Protein AF-A0A8T0AV88-F1 (afdb_monomer_lite)

Foldseek 3Di:
DPVVVVVVVVVVVVVVVVVVVVVVPPPPPPPPDDDPLEEDEDDLPDDAPVSSVVVQVVVVVVCVVSVHHYDRFFGWDQQCPDPVRDIDGHHPVVPDDDDD

pLDDT: mean 83.64, std 15.56, range [45.41, 97.88]

InterPro domains:
  IPR019378 GDP-fucose protein O-fucosyltransferase [PF10250] (39-85)
  IPR039922 GDP-fucose protein O-fucosyltransferase 1 [PTHR21420] (8-93)

Sequence (100 aa):
MAAKRNQLKLFCLSLILVTILPLKTFTDETDLSWDENGYIIYCPCMGRFGNQADHLLGSLAFAKMLNRTLVVPPWIIYRHHAPPTRTCMFPTVNIFSWSH

Radius of gyration: 27.52 Å; chains: 1; bounding box: 34×22×92 Å

Organism: Silurus meridionalis (NCBI:txid175797)

Structure (mmCIF, N/CA/C/O backbone):
data_AF-A0A8T0AV88-F1
#
_entry.id   AF-A0A8T0AV88-F1
#
loop_
_atom_site.group_PDB
_atom_site.id
_atom_site.type_symbol
_atom_site.label_atom_id
_atom_site.label_alt_id
_atom_site.label_comp_id
_atom_site.label_asym_id
_atom_site.label_entity_id
_atom_site.label_seq_id
_atom_site.pdbx_PDB_ins_code
_atom_site.Cartn_x
_atom_site.Cartn_y
_atom_site.Cartn_z
_atom_site.occupancy
_atom_site.B_iso_or_equiv
_atom_site.auth_seq_id
_atom_site.auth_comp_id
_atom_site.auth_asym_id
_atom_site.auth_atom_id
_atom_site.pdbx_PDB_model_num
ATOM 1 N N . MET A 1 1 ? -5.381 -6.891 75.459 1.00 45.41 1 MET A N 1
ATOM 2 C CA . MET A 1 1 ? -4.275 -6.813 74.470 1.00 45.41 1 MET A CA 1
ATOM 3 C C . MET A 1 1 ? -4.552 -7.680 73.225 1.00 45.41 1 MET A C 1
ATOM 5 O O . MET A 1 1 ? -3.758 -8.547 72.896 1.00 45.41 1 MET A O 1
ATOM 9 N N . ALA A 1 2 ? -5.672 -7.472 72.514 1.00 53.34 2 ALA A N 1
ATOM 10 C CA . ALA A 1 2 ? -6.055 -8.288 71.340 1.00 53.34 2 ALA A CA 1
ATOM 11 C C . ALA A 1 2 ? -6.346 -7.459 70.068 1.00 53.34 2 ALA A C 1
ATOM 13 O O . ALA A 1 2 ? -6.240 -7.974 68.958 1.00 53.34 2 ALA A O 1
ATOM 14 N N . ALA A 1 3 ? -6.622 -6.156 70.216 1.00 51.25 3 ALA A N 1
ATOM 15 C CA . ALA A 1 3 ? -6.934 -5.250 69.107 1.00 51.25 3 ALA A CA 1
ATOM 16 C C . ALA A 1 3 ? -5.751 -5.032 68.141 1.00 51.25 3 ALA A C 1
ATOM 18 O O . ALA A 1 3 ? -5.951 -4.899 66.938 1.00 51.25 3 ALA A O 1
ATOM 19 N N . LYS A 1 4 ? -4.504 -5.082 68.637 1.00 56.50 4 LYS A N 1
ATOM 20 C CA . LYS A 1 4 ? -3.289 -4.837 67.834 1.00 56.50 4 LYS A CA 1
ATOM 21 C C . LYS A 1 4 ? -2.993 -5.959 66.820 1.00 56.50 4 LYS A C 1
ATOM 23 O O . LYS A 1 4 ? -2.390 -5.703 65.785 1.00 56.50 4 LYS A O 1
ATOM 28 N N . ARG A 1 5 ? -3.469 -7.189 67.082 1.00 55.59 5 ARG A N 1
ATOM 29 C CA . ARG A 1 5 ? -3.263 -8.372 66.220 1.00 55.59 5 ARG A CA 1
ATOM 30 C C . ARG A 1 5 ? -4.131 -8.341 64.961 1.00 55.59 5 ARG A C 1
ATOM 32 O O . ARG A 1 5 ? -3.658 -8.723 63.897 1.00 55.59 5 ARG A O 1
ATOM 39 N N . ASN A 1 6 ? -5.372 -7.865 65.067 1.00 59.25 6 ASN A N 1
ATOM 40 C CA . ASN A 1 6 ? -6.250 -7.717 63.903 1.00 59.25 6 ASN A CA 1
ATOM 41 C C . ASN A 1 6 ? -5.847 -6.517 63.041 1.00 59.25 6 ASN A C 1
ATOM 43 O O . ASN A 1 6 ? -5.856 -6.636 61.823 1.00 59.25 6 ASN A O 1
ATOM 47 N N . GLN A 1 7 ? -5.405 -5.418 63.659 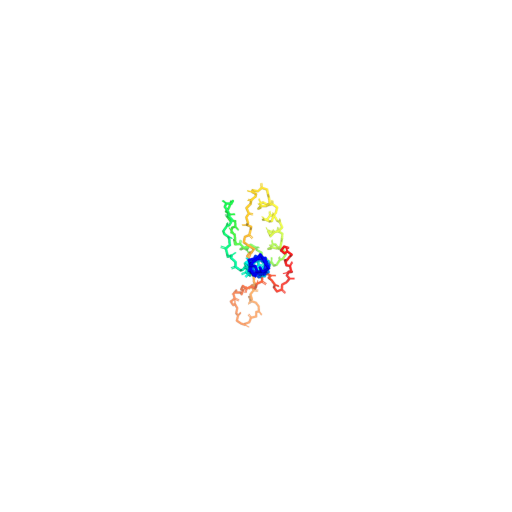1.00 67.81 7 GLN A N 1
ATOM 48 C CA . GLN A 1 7 ? -4.892 -4.248 62.938 1.00 67.81 7 GLN A CA 1
ATOM 49 C C . GLN A 1 7 ? -3.653 -4.589 62.093 1.00 67.81 7 GLN A C 1
ATOM 51 O O . GLN A 1 7 ? -3.559 -4.175 60.943 1.00 67.81 7 GLN A O 1
ATOM 56 N N . LEU A 1 8 ? -2.751 -5.431 62.614 1.00 70.06 8 LEU A N 1
ATOM 57 C CA . LEU A 1 8 ? -1.589 -5.908 61.857 1.00 70.06 8 LEU A CA 1
ATOM 58 C C . LEU A 1 8 ? -1.988 -6.812 60.678 1.00 70.06 8 LEU A C 1
ATOM 60 O O . LEU A 1 8 ? -1.440 -6.675 59.591 1.00 70.06 8 LEU A O 1
ATOM 64 N N . LYS A 1 9 ? -2.983 -7.693 60.859 1.00 73.69 9 LYS A N 1
ATOM 65 C CA . LYS A 1 9 ? -3.513 -8.542 59.775 1.00 73.69 9 LYS A CA 1
ATOM 66 C C . LYS A 1 9 ? -4.174 -7.728 58.664 1.00 73.69 9 LYS A C 1
ATOM 68 O O . LYS A 1 9 ? -3.960 -8.033 57.497 1.00 73.69 9 LYS A O 1
ATOM 73 N N . LEU A 1 10 ? -4.947 -6.703 59.027 1.00 72.50 10 LEU A N 1
ATOM 74 C CA . LEU A 1 10 ? -5.572 -5.767 58.087 1.00 72.50 10 LEU A CA 1
ATOM 75 C C . LEU A 1 10 ? -4.519 -4.996 57.285 1.00 72.50 10 LEU A C 1
ATOM 77 O O . LEU A 1 10 ? -4.656 -4.888 56.071 1.00 72.50 10 LEU A O 1
ATOM 81 N N . PHE A 1 11 ? -3.441 -4.551 57.937 1.00 77.88 11 PHE A N 1
ATOM 82 C CA . PHE A 1 11 ? -2.340 -3.856 57.270 1.00 77.88 11 PHE A CA 1
ATOM 83 C C . PHE A 1 11 ? -1.543 -4.776 56.332 1.00 77.88 11 PHE A C 1
ATOM 85 O O . PHE A 1 11 ? -1.188 -4.387 55.223 1.00 77.88 11 PHE A O 1
ATOM 92 N N . CYS A 1 12 ? -1.301 -6.030 56.731 1.00 76.12 12 CYS A N 1
ATOM 93 C CA . CYS A 1 12 ? -0.677 -7.025 55.856 1.00 76.12 12 CYS A CA 1
ATOM 94 C C . CYS A 1 12 ? -1.570 -7.368 54.654 1.00 76.12 12 CYS A C 1
ATOM 96 O O . CYS A 1 12 ? -1.069 -7.445 53.538 1.00 76.12 12 CYS A O 1
ATOM 98 N N . LEU A 1 13 ? -2.883 -7.525 54.857 1.00 78.06 13 LEU A N 1
ATOM 99 C CA . LEU A 1 13 ? -3.842 -7.761 53.774 1.00 78.06 13 LEU A CA 1
ATOM 100 C C . LEU A 1 13 ? -3.910 -6.576 52.805 1.00 78.06 13 LEU A C 1
ATOM 102 O O . LEU A 1 13 ? -3.926 -6.796 51.597 1.00 78.06 13 LEU A O 1
ATOM 106 N N . SER A 1 14 ? -3.891 -5.335 53.304 1.00 76.88 14 SER A N 1
ATOM 107 C CA . SER A 1 14 ? -3.855 -4.152 52.438 1.00 76.88 14 SER A CA 1
ATOM 108 C C . SER A 1 14 ? -2.540 -4.042 51.671 1.00 76.88 14 SER A C 1
ATOM 110 O O . SER A 1 14 ? -2.560 -3.691 50.498 1.00 76.88 14 SER A O 1
ATOM 112 N N . LEU A 1 15 ? -1.405 -4.385 52.293 1.00 72.94 15 LEU A N 1
ATOM 113 C CA . LEU A 1 15 ? -0.101 -4.366 51.627 1.00 72.94 15 LEU A CA 1
ATOM 114 C C . LEU A 1 15 ? -0.030 -5.410 50.503 1.00 72.94 15 LEU A C 1
ATOM 116 O O . LEU A 1 15 ? 0.442 -5.103 49.416 1.00 72.94 15 LEU A O 1
ATOM 120 N N . ILE A 1 16 ? -0.552 -6.616 50.750 1.00 73.06 16 ILE A N 1
ATOM 121 C CA . ILE A 1 16 ? -0.643 -7.695 49.755 1.00 73.06 16 ILE A CA 1
ATOM 122 C C . ILE A 1 16 ? -1.588 -7.298 48.610 1.00 73.06 16 ILE A C 1
ATOM 124 O O . ILE A 1 16 ? -1.290 -7.543 47.447 1.00 73.06 16 ILE A O 1
ATOM 128 N N . LEU A 1 17 ? -2.714 -6.646 48.910 1.00 68.00 17 LEU A N 1
ATOM 129 C CA . LEU A 1 17 ? -3.650 -6.187 47.884 1.00 68.00 17 LEU A CA 1
ATOM 130 C C . LEU A 1 17 ? -3.010 -5.108 46.989 1.00 68.00 17 LEU A C 1
ATOM 132 O O . LEU A 1 17 ? -3.086 -5.200 45.767 1.00 68.00 17 LEU A O 1
ATOM 136 N N . VAL A 1 18 ? -2.305 -4.141 47.586 1.00 72.00 18 VAL A N 1
ATOM 137 C CA . VAL A 1 18 ? -1.616 -3.052 46.869 1.00 72.00 18 VAL A CA 1
ATOM 138 C C . VAL A 1 18 ? -0.450 -3.556 46.011 1.00 72.00 18 VAL A C 1
ATOM 140 O O . VAL A 1 18 ? -0.191 -2.966 44.967 1.00 72.00 18 VAL A O 1
ATOM 143 N N . THR A 1 19 ? 0.229 -4.648 46.383 1.00 65.50 19 THR A N 1
ATOM 144 C CA . THR A 1 19 ? 1.312 -5.230 45.566 1.00 65.50 19 THR A CA 1
ATOM 145 C C . THR A 1 19 ? 0.820 -6.156 44.451 1.00 65.50 19 THR A C 1
ATOM 147 O O . THR A 1 19 ? 1.486 -6.256 43.424 1.00 65.50 19 THR A O 1
ATOM 150 N N . ILE A 1 20 ? -0.343 -6.804 44.600 1.00 61.75 20 ILE A N 1
ATOM 151 C CA . ILE A 1 20 ? -0.920 -7.673 43.555 1.00 61.75 20 ILE A CA 1
ATOM 152 C C . ILE A 1 20 ? -1.656 -6.857 42.475 1.00 61.75 20 ILE A C 1
ATOM 154 O O . ILE A 1 20 ? -1.667 -7.253 41.310 1.00 61.75 20 ILE A O 1
ATOM 158 N N . LEU A 1 21 ? -2.247 -5.708 42.826 1.00 59.97 21 LEU A N 1
ATOM 159 C CA . LEU A 1 21 ? -2.992 -4.851 41.890 1.00 59.97 21 LEU A CA 1
ATOM 160 C C . LEU A 1 21 ? -2.187 -4.335 40.674 1.00 59.97 21 LEU A C 1
ATOM 162 O O . LEU A 1 21 ? -2.737 -4.388 39.574 1.00 59.97 21 LEU A O 1
ATOM 166 N N . PRO A 1 22 ? -0.918 -3.895 40.790 1.00 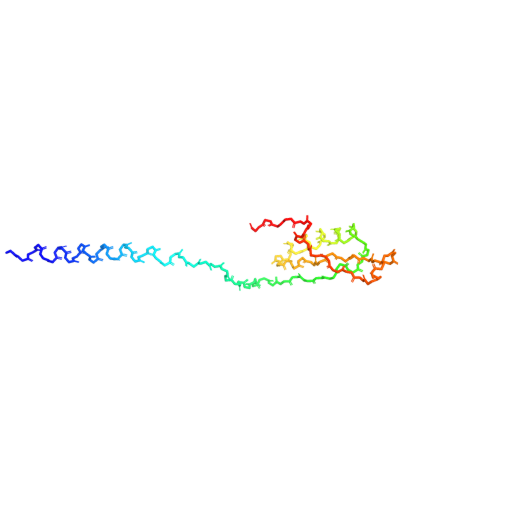58.22 22 PRO A N 1
ATOM 167 C CA . PRO A 1 22 ? -0.138 -3.473 39.626 1.00 58.22 22 PRO A CA 1
ATOM 168 C C . PRO A 1 22 ? 0.431 -4.645 38.807 1.00 58.22 22 PRO A C 1
ATOM 170 O O . PRO A 1 22 ? 0.977 -4.415 37.735 1.00 58.22 22 PRO A O 1
ATOM 173 N N . LEU A 1 23 ? 0.309 -5.905 39.252 1.00 55.75 23 LEU A N 1
ATOM 174 C CA . LEU A 1 23 ? 0.859 -7.048 38.504 1.00 55.75 23 LEU A CA 1
ATOM 175 C C . LEU A 1 23 ? -0.009 -7.447 37.296 1.00 55.75 23 LEU A C 1
ATOM 177 O O . LEU A 1 23 ? 0.443 -8.184 36.425 1.00 55.75 23 LEU A O 1
ATOM 181 N N . LYS A 1 24 ? -1.252 -6.957 37.216 1.00 55.47 24 LYS A N 1
ATOM 182 C CA . LYS A 1 24 ? -2.157 -7.251 36.094 1.00 55.47 24 LYS A CA 1
ATOM 183 C C . LYS A 1 24 ? -1.978 -6.345 34.871 1.00 55.47 24 LYS A C 1
ATOM 185 O O . LYS A 1 24 ? -2.677 -6.561 33.891 1.00 55.47 24 LYS A O 1
ATOM 190 N N . THR A 1 25 ? -1.072 -5.366 34.897 1.00 55.25 25 THR A N 1
ATOM 191 C CA . THR A 1 25 ? -0.879 -4.411 33.786 1.00 55.25 25 THR A CA 1
ATOM 192 C C . THR A 1 25 ? 0.314 -4.740 32.889 1.00 55.25 25 THR A C 1
ATOM 194 O O . THR A 1 25 ? 0.833 -3.853 32.224 1.00 55.25 25 THR A O 1
ATOM 197 N N . PHE A 1 26 ? 0.784 -5.988 32.887 1.00 57.03 26 PHE A N 1
ATOM 198 C CA . PHE A 1 26 ? 1.822 -6.445 31.960 1.00 57.03 26 PHE A CA 1
ATOM 199 C C . PHE A 1 26 ? 1.237 -7.487 31.002 1.00 57.03 26 PHE A C 1
ATOM 201 O O . PHE A 1 26 ? 1.655 -8.642 30.970 1.00 57.03 26 PHE A O 1
ATOM 208 N N . THR A 1 27 ? 0.204 -7.094 30.259 1.00 57.94 27 THR A N 1
ATOM 209 C CA . THR A 1 27 ? -0.088 -7.737 28.981 1.00 57.94 27 THR A CA 1
ATOM 210 C C . THR A 1 27 ? 0.783 -7.036 27.950 1.00 57.94 27 THR A C 1
ATOM 212 O O . THR A 1 27 ? 0.551 -5.893 27.582 1.00 57.94 27 THR A O 1
ATOM 215 N N . ASP A 1 28 ? 1.866 -7.699 27.552 1.00 59.00 28 ASP A N 1
ATOM 216 C CA . ASP A 1 28 ? 2.543 -7.384 26.298 1.00 59.00 28 ASP A CA 1
ATOM 217 C C . ASP A 1 28 ? 1.570 -7.792 25.189 1.00 59.00 28 ASP A C 1
ATOM 219 O O . ASP A 1 28 ? 1.550 -8.942 24.745 1.00 59.00 28 ASP A O 1
ATOM 223 N N . GLU A 1 29 ? 0.646 -6.890 24.852 1.00 58.81 29 GLU A N 1
ATOM 224 C CA . GLU A 1 29 ? -0.282 -7.066 23.743 1.00 58.81 29 GLU A CA 1
ATOM 225 C C . GLU A 1 29 ? 0.484 -7.016 22.417 1.00 58.81 29 GLU A C 1
ATOM 227 O O . GLU A 1 29 ? 0.441 -6.063 21.647 1.00 58.81 29 GLU A O 1
ATOM 232 N N . THR A 1 30 ? 1.115 -8.143 22.104 1.00 59.88 30 THR A N 1
ATOM 233 C CA . THR A 1 30 ? 1.186 -8.658 20.735 1.00 59.88 30 THR A CA 1
ATOM 234 C C . THR A 1 30 ? -0.131 -9.359 20.374 1.00 59.88 30 THR A C 1
ATOM 236 O O . THR A 1 30 ? -0.142 -10.371 19.674 1.00 59.88 30 THR A O 1
ATOM 239 N N . ASP A 1 31 ? -1.262 -8.853 20.879 1.00 60.75 31 ASP A N 1
ATOM 240 C CA . ASP A 1 31 ? -2.573 -9.388 20.542 1.00 60.75 31 ASP A CA 1
ATOM 241 C C . ASP A 1 31 ? -2.903 -8.938 19.120 1.00 60.75 31 ASP A C 1
ATOM 243 O O . ASP A 1 31 ? -3.055 -7.747 18.831 1.00 60.75 31 ASP A O 1
ATOM 247 N N . LEU A 1 32 ? -2.929 -9.902 18.200 1.00 71.94 32 LEU A N 1
ATOM 248 C CA . LEU A 1 32 ? -3.323 -9.684 16.815 1.00 71.94 32 LEU A CA 1
ATOM 249 C C . LEU A 1 32 ? -4.823 -9.371 16.790 1.00 71.94 32 LEU A C 1
ATOM 251 O O . LEU A 1 32 ? -5.654 -10.244 16.540 1.00 71.94 32 LEU A O 1
ATOM 255 N N . SER A 1 33 ? -5.160 -8.114 17.074 1.00 84.69 33 SER A N 1
ATOM 256 C CA . SER A 1 33 ? -6.524 -7.612 16.981 1.00 84.69 33 SER A CA 1
ATOM 257 C C . SER A 1 33 ? -6.913 -7.439 15.514 1.00 84.69 33 SER A C 1
ATOM 259 O O . SER A 1 33 ? -6.213 -6.814 14.713 1.00 84.69 33 SER A O 1
ATOM 261 N N . TRP A 1 34 ? -8.033 -8.053 15.145 1.00 91.50 34 TRP A N 1
ATOM 262 C CA . TRP A 1 34 ? -8.619 -7.892 13.821 1.00 91.50 34 TRP A CA 1
ATOM 263 C C . TRP A 1 34 ? -9.342 -6.546 13.736 1.00 91.50 34 TRP A C 1
ATOM 265 O O . TRP A 1 34 ? -10.081 -6.179 14.646 1.00 91.50 34 TRP A O 1
ATOM 275 N N . ASP A 1 35 ? -9.168 -5.830 12.626 1.00 93.50 35 ASP A N 1
ATOM 276 C CA . ASP A 1 35 ? -9.914 -4.604 12.344 1.00 93.50 35 ASP A CA 1
ATOM 277 C C . ASP A 1 35 ? -11.333 -4.959 11.879 1.00 93.50 35 ASP A C 1
ATOM 279 O O . ASP A 1 35 ? -11.527 -5.529 10.799 1.00 93.50 35 ASP A O 1
ATOM 283 N N . GLU A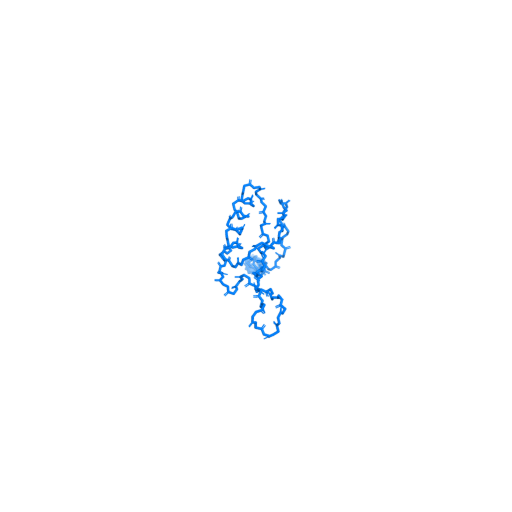 1 36 ? -12.334 -4.603 12.686 1.00 95.75 36 GLU A N 1
ATOM 284 C CA . GLU A 1 36 ? -13.754 -4.826 12.388 1.00 95.75 36 GLU A CA 1
ATOM 285 C C . GLU A 1 36 ? -14.229 -4.060 11.144 1.00 95.75 36 GLU A C 1
ATOM 287 O O . GLU A 1 36 ? -15.158 -4.499 10.461 1.00 95.75 36 GLU A O 1
ATOM 292 N N . ASN A 1 37 ? -13.572 -2.947 10.789 1.00 95.81 37 ASN A N 1
ATOM 293 C CA . ASN A 1 37 ? -13.894 -2.211 9.565 1.00 95.81 37 ASN A CA 1
ATOM 294 C C . ASN A 1 37 ? -13.413 -2.949 8.303 1.00 95.81 37 ASN A C 1
ATOM 296 O O . ASN A 1 37 ? -13.845 -2.644 7.187 1.00 95.81 37 ASN A O 1
ATOM 300 N N . GLY A 1 38 ? -12.563 -3.965 8.465 1.00 95.81 38 GLY A N 1
ATOM 301 C CA . GLY A 1 38 ? -12.052 -4.822 7.407 1.00 95.81 38 GLY A CA 1
ATOM 302 C C . GLY A 1 38 ? -10.865 -4.238 6.643 1.00 95.81 38 GLY A C 1
ATOM 303 O O . GLY A 1 38 ? -10.378 -3.142 6.908 1.00 95.81 38 GLY A O 1
ATOM 304 N N . TYR A 1 39 ? -10.408 -4.999 5.648 1.00 97.06 39 TYR A N 1
ATOM 305 C CA . TYR A 1 39 ? -9.117 -4.782 4.999 1.00 97.06 39 TYR A CA 1
ATOM 306 C C . TYR A 1 39 ? -9.254 -4.512 3.504 1.00 97.06 39 TYR A C 1
ATOM 308 O O . TYR A 1 39 ? -10.149 -5.035 2.837 1.00 97.06 39 TYR A O 1
ATOM 316 N N . ILE A 1 40 ? -8.321 -3.732 2.964 1.00 97.25 40 ILE A N 1
ATOM 317 C CA . ILE A 1 40 ? -8.155 -3.525 1.524 1.00 97.25 40 ILE A CA 1
ATOM 318 C C . ILE A 1 40 ? -6.813 -4.111 1.103 1.00 97.25 40 ILE A C 1
ATOM 320 O O . ILE A 1 40 ? -5.774 -3.802 1.685 1.00 97.25 40 ILE A O 1
ATOM 324 N N . ILE A 1 41 ? -6.845 -4.949 0.069 1.00 97.00 41 ILE A N 1
ATOM 325 C CA . ILE A 1 41 ? -5.678 -5.615 -0.510 1.00 97.00 41 ILE A CA 1
ATOM 326 C C . ILE A 1 41 ? -5.720 -5.385 -2.021 1.00 97.00 41 ILE A C 1
ATOM 328 O O . ILE A 1 41 ? -6.781 -5.492 -2.635 1.00 97.00 41 ILE A O 1
ATOM 332 N N . TYR A 1 42 ? -4.574 -5.084 -2.630 1.00 96.75 42 TYR A N 1
ATOM 333 C CA . TYR A 1 42 ? -4.461 -4.921 -4.079 1.00 96.75 42 TYR A CA 1
ATOM 334 C C . TYR A 1 42 ? -3.092 -5.382 -4.596 1.00 96.75 42 TYR A C 1
ATOM 336 O O . TYR A 1 42 ? -2.138 -5.519 -3.830 1.00 96.75 42 TYR A O 1
ATOM 344 N N . CYS A 1 43 ? -2.987 -5.606 -5.911 1.00 95.69 43 CYS A N 1
ATOM 345 C CA . CYS A 1 43 ? -1.708 -5.862 -6.575 1.00 95.69 43 CYS A CA 1
ATOM 346 C C . CYS A 1 43 ? -1.156 -4.581 -7.225 1.00 95.69 43 CYS A C 1
ATOM 348 O O . CYS A 1 43 ? -1.850 -3.997 -8.065 1.00 95.69 43 CYS A O 1
ATOM 350 N N . PRO A 1 44 ? 0.111 -4.193 -6.979 1.00 96.00 44 PRO A N 1
ATOM 351 C CA . PRO A 1 44 ? 0.791 -3.120 -7.704 1.00 96.00 44 PRO A CA 1
ATOM 352 C C . PRO A 1 44 ? 1.280 -3.613 -9.083 1.00 96.00 44 PRO A C 1
ATOM 354 O O . PRO A 1 44 ? 2.443 -3.485 -9.453 1.00 96.00 44 PRO A O 1
ATOM 357 N N . CYS A 1 45 ? 0.372 -4.216 -9.854 1.00 93.44 45 CYS A N 1
ATOM 358 C CA . CYS A 1 45 ? 0.645 -4.963 -11.084 1.00 93.44 45 CYS A CA 1
ATOM 359 C C . CYS A 1 45 ? 0.963 -4.074 -12.310 1.00 93.44 45 CYS A C 1
ATOM 361 O O . CYS A 1 45 ? 1.263 -4.598 -13.382 1.00 93.44 45 CYS A O 1
ATOM 363 N N . MET A 1 46 ? 0.902 -2.742 -12.188 1.00 95.75 46 MET A N 1
ATOM 364 C CA . MET A 1 46 ? 1.103 -1.808 -13.301 1.00 95.75 46 MET A CA 1
ATOM 365 C C . MET A 1 46 ? 2.365 -0.962 -13.114 1.00 95.75 46 MET A C 1
ATOM 367 O O . MET A 1 46 ? 2.537 -0.273 -12.113 1.00 95.75 46 MET A O 1
ATOM 371 N N . GLY A 1 47 ? 3.222 -0.961 -14.137 1.00 95.00 47 GLY A N 1
ATOM 372 C CA . GLY A 1 47 ? 4.421 -0.128 -14.187 1.00 95.00 47 GLY A CA 1
ATOM 373 C C . GLY A 1 47 ? 5.521 -0.535 -13.198 1.00 95.00 47 GLY A C 1
ATOM 374 O O . GLY A 1 47 ? 5.510 -1.611 -12.602 1.00 95.00 47 GLY A O 1
ATOM 375 N N . ARG A 1 48 ? 6.535 0.327 -13.075 1.00 95.31 48 ARG A N 1
ATOM 376 C CA . ARG A 1 48 ? 7.685 0.152 -12.165 1.00 95.31 48 ARG A CA 1
ATOM 377 C C . ARG A 1 48 ? 7.475 0.972 -10.887 1.00 95.31 48 ARG A C 1
ATOM 379 O O . ARG A 1 48 ? 6.405 1.537 -10.702 1.00 95.31 48 ARG A O 1
ATOM 386 N N . PHE A 1 49 ? 8.504 1.073 -10.046 1.00 95.69 49 PHE A N 1
ATOM 387 C CA . PHE A 1 49 ? 8.458 1.751 -8.744 1.00 95.69 49 PHE A CA 1
ATOM 388 C C . PHE A 1 49 ? 7.667 3.072 -8.728 1.00 95.69 49 PHE A C 1
ATOM 390 O O . PHE A 1 49 ? 6.790 3.218 -7.892 1.00 95.69 49 PHE A O 1
ATOM 397 N N . GLY A 1 50 ? 7.906 3.993 -9.672 1.00 96.12 50 GLY A N 1
ATOM 398 C CA . GLY A 1 50 ? 7.181 5.272 -9.727 1.00 96.12 50 GLY A CA 1
ATOM 399 C C . GLY A 1 50 ? 5.659 5.120 -9.865 1.00 96.12 50 GLY A C 1
ATOM 400 O O . GLY A 1 50 ? 4.918 5.668 -9.058 1.00 96.12 50 GLY A O 1
ATOM 401 N N . ASN A 1 51 ? 5.189 4.316 -10.825 1.00 97.31 51 ASN A N 1
ATOM 402 C CA . ASN A 1 51 ? 3.753 4.045 -11.000 1.00 97.31 51 ASN A CA 1
ATOM 403 C C . ASN A 1 51 ? 3.174 3.277 -9.808 1.00 97.31 51 ASN A C 1
ATOM 405 O O . ASN A 1 51 ? 2.060 3.546 -9.373 1.00 97.31 51 ASN A O 1
ATOM 409 N N . GLN A 1 52 ? 3.938 2.328 -9.264 1.00 97.31 52 GLN A N 1
ATOM 410 C CA . GLN A 1 52 ? 3.525 1.589 -8.074 1.00 97.31 52 GLN A CA 1
ATOM 411 C C . GLN A 1 52 ? 3.385 2.533 -6.867 1.00 97.31 52 GLN A C 1
ATOM 413 O O . GLN A 1 52 ? 2.488 2.344 -6.053 1.00 97.31 52 GLN A O 1
ATOM 418 N N . ALA A 1 53 ? 4.234 3.561 -6.761 1.00 96.12 53 ALA A N 1
ATOM 419 C CA . ALA A 1 53 ? 4.193 4.533 -5.675 1.00 96.12 53 ALA A CA 1
ATOM 420 C C . ALA A 1 53 ? 2.989 5.467 -5.806 1.00 96.12 53 ALA A C 1
ATOM 422 O O . ALA A 1 53 ? 2.307 5.716 -4.818 1.00 96.12 53 ALA A O 1
ATOM 423 N N . ASP A 1 54 ? 2.675 5.910 -7.023 1.00 97.19 54 ASP A N 1
ATOM 424 C CA . ASP A 1 54 ? 1.457 6.675 -7.296 1.00 97.19 54 ASP A CA 1
ATOM 425 C C . ASP A 1 54 ? 0.192 5.870 -6.942 1.00 97.19 54 ASP A C 1
ATOM 427 O O . ASP A 1 54 ? -0.677 6.338 -6.204 1.00 97.19 54 ASP A O 1
ATOM 431 N N . HIS A 1 55 ? 0.145 4.595 -7.342 1.00 96.94 55 HIS A N 1
ATOM 432 C CA . HIS A 1 55 ? -0.947 3.692 -6.973 1.00 96.94 55 HIS A CA 1
ATOM 433 C C . HIS A 1 55 ? -1.038 3.465 -5.460 1.00 96.94 55 HIS A C 1
ATOM 435 O O . HIS A 1 55 ? -2.145 3.363 -4.926 1.00 96.94 55 HIS A O 1
ATOM 441 N N . LEU A 1 56 ? 0.095 3.404 -4.754 1.00 96.25 56 LEU A N 1
ATOM 442 C CA . LEU A 1 56 ? 0.114 3.304 -3.298 1.00 96.25 56 LEU A CA 1
ATOM 443 C C . LEU A 1 56 ? -0.492 4.547 -2.644 1.00 96.25 56 LEU A C 1
ATOM 445 O O . LEU A 1 56 ? -1.320 4.403 -1.747 1.00 96.25 56 LEU A O 1
ATOM 449 N N . LEU A 1 57 ? -0.134 5.746 -3.107 1.00 96.81 57 LEU A N 1
ATOM 450 C CA . LEU A 1 57 ? -0.693 7.000 -2.594 1.00 96.81 57 LEU A CA 1
ATOM 451 C C . LEU A 1 57 ? -2.206 7.084 -2.837 1.00 96.81 57 LEU A C 1
ATOM 453 O O . LEU A 1 57 ? -2.960 7.411 -1.919 1.00 96.81 57 LEU A O 1
ATOM 457 N N . GLY A 1 58 ? -2.661 6.715 -4.038 1.00 97.31 58 GLY A N 1
ATOM 458 C CA . GLY A 1 58 ? -4.089 6.628 -4.349 1.00 97.31 58 GLY A CA 1
ATOM 459 C C . GLY A 1 58 ? -4.819 5.603 -3.474 1.00 97.31 58 GLY A C 1
ATOM 460 O O . GLY A 1 58 ? -5.879 5.895 -2.922 1.00 97.31 58 GLY A O 1
ATOM 461 N N . SER A 1 59 ? -4.222 4.425 -3.274 1.00 96.75 59 SER A N 1
ATOM 462 C CA . SER A 1 59 ? -4.789 3.363 -2.431 1.00 96.75 59 SER A CA 1
ATOM 463 C C . SER A 1 59 ? -4.840 3.756 -0.953 1.00 96.75 59 SER A C 1
ATOM 465 O O . SER A 1 59 ? -5.792 3.403 -0.262 1.00 96.75 59 SER A O 1
ATOM 467 N N . LEU A 1 60 ? -3.860 4.524 -0.468 1.00 96.69 60 LEU A N 1
ATOM 468 C CA . LEU A 1 60 ? -3.836 5.056 0.895 1.00 96.69 60 LEU A CA 1
ATOM 469 C C . LEU A 1 60 ? -4.974 6.057 1.122 1.00 96.69 60 LEU A C 1
ATOM 471 O O . LEU A 1 60 ? -5.685 5.974 2.124 1.00 96.69 60 LEU A O 1
ATOM 475 N N . ALA A 1 61 ? -5.189 6.969 0.170 1.00 97.62 61 ALA A N 1
ATOM 476 C CA . AL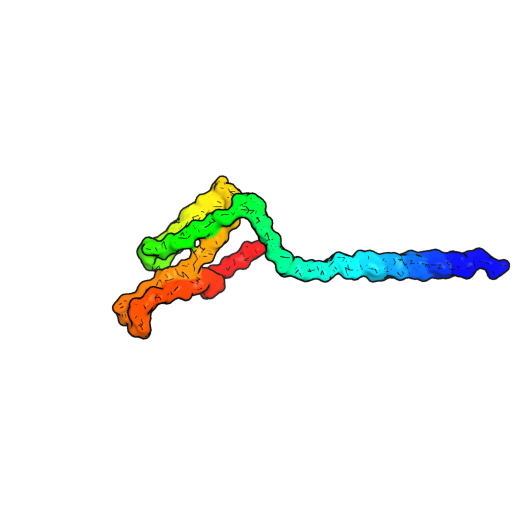A A 1 61 ? -6.312 7.900 0.215 1.00 97.62 61 ALA A CA 1
ATOM 477 C C . ALA A 1 61 ? -7.663 7.164 0.164 1.00 97.62 61 ALA A C 1
ATOM 479 O O . ALA A 1 61 ? -8.571 7.481 0.932 1.00 97.62 61 ALA A O 1
ATOM 480 N N . PHE A 1 62 ? -7.777 6.142 -0.689 1.00 97.62 62 PHE A N 1
ATOM 481 C CA . PHE A 1 62 ? -8.979 5.318 -0.812 1.00 97.62 62 PHE A CA 1
ATOM 482 C C . PHE A 1 62 ? -9.294 4.536 0.470 1.00 97.62 62 PHE A C 1
ATOM 484 O O . PHE A 1 62 ? -10.434 4.540 0.934 1.00 97.62 62 PHE A O 1
ATOM 491 N N . ALA A 1 63 ? -8.286 3.918 1.086 1.00 97.44 63 ALA A N 1
ATOM 492 C CA . ALA A 1 63 ? -8.449 3.194 2.342 1.00 97.44 63 ALA A CA 1
ATOM 493 C C . ALA A 1 63 ? -8.871 4.112 3.492 1.00 97.44 63 ALA A C 1
ATOM 495 O O . ALA A 1 63 ? -9.787 3.777 4.244 1.00 97.44 63 ALA A O 1
ATOM 496 N N . LYS A 1 64 ? -8.285 5.315 3.561 1.00 96.62 64 LYS A N 1
ATOM 497 C CA . LYS A 1 64 ? -8.689 6.344 4.523 1.00 96.62 64 LYS A CA 1
ATOM 498 C C . LYS A 1 64 ? -10.135 6.795 4.313 1.00 96.62 64 LYS A C 1
ATOM 500 O O . LYS A 1 64 ? -10.865 6.951 5.284 1.00 96.62 64 LYS A O 1
ATOM 505 N N . MET A 1 65 ? -10.559 6.980 3.063 1.00 97.88 65 MET A N 1
ATOM 506 C CA . MET A 1 65 ? -11.934 7.368 2.730 1.00 97.88 65 MET A CA 1
ATOM 507 C C . MET A 1 65 ? -12.961 6.305 3.153 1.00 97.88 65 MET A C 1
ATOM 509 O O . MET A 1 65 ? -14.059 6.656 3.573 1.00 97.88 65 MET A O 1
ATOM 513 N N . LEU A 1 66 ? -12.613 5.019 3.054 1.00 97.31 66 LEU A N 1
ATOM 514 C CA . LEU A 1 66 ? -13.492 3.907 3.430 1.00 97.31 66 LEU A CA 1
ATOM 515 C C . LEU A 1 66 ? -13.355 3.459 4.893 1.00 97.31 66 LEU A C 1
ATOM 517 O O . LEU A 1 66 ? -14.064 2.537 5.290 1.00 97.31 66 LEU A O 1
ATOM 521 N N . ASN A 1 67 ? -12.466 4.085 5.671 1.00 97.12 67 ASN A N 1
ATOM 522 C CA . ASN A 1 67 ? -12.112 3.677 7.032 1.00 97.12 67 ASN A CA 1
ATOM 523 C C . ASN A 1 67 ? -11.727 2.188 7.132 1.00 97.12 67 ASN A C 1
ATOM 525 O O . ASN A 1 67 ? -12.247 1.473 7.977 1.00 97.12 67 ASN A O 1
ATOM 529 N N . ARG A 1 68 ? -10.860 1.700 6.237 1.00 97.00 68 ARG A N 1
ATOM 530 C CA . ARG A 1 68 ? -10.398 0.300 6.227 1.00 97.00 68 ARG A CA 1
ATOM 531 C C . ARG A 1 68 ? -8.886 0.222 6.346 1.00 97.00 68 ARG A C 1
ATOM 533 O O . ARG A 1 68 ? -8.181 1.059 5.779 1.00 97.00 68 ARG A O 1
ATOM 540 N N . THR A 1 69 ? -8.382 -0.826 6.989 1.00 95.75 69 THR A N 1
ATOM 541 C CA . THR A 1 69 ? -6.939 -1.070 7.058 1.00 95.75 69 THR A CA 1
ATOM 542 C C . THR A 1 69 ? -6.386 -1.469 5.686 1.00 95.75 69 THR A C 1
ATOM 544 O O . THR A 1 69 ? -6.796 -2.465 5.085 1.00 95.75 69 THR A O 1
ATOM 547 N N . LEU A 1 70 ? -5.433 -0.689 5.169 1.00 96.25 70 LEU A N 1
ATOM 548 C CA . LEU A 1 70 ? -4.729 -1.005 3.926 1.00 96.25 70 LEU A CA 1
ATOM 549 C C . LEU A 1 70 ? -3.596 -1.997 4.193 1.00 96.25 70 LEU A C 1
ATOM 551 O O . LEU A 1 70 ? -2.647 -1.688 4.910 1.00 96.25 70 LEU A O 1
ATOM 555 N N . VAL A 1 71 ? -3.638 -3.150 3.530 1.00 95.69 71 VAL A N 1
ATOM 556 C CA . VAL A 1 71 ? -2.492 -4.058 3.464 1.00 95.69 71 VAL A CA 1
ATOM 557 C C . VAL A 1 71 ? -1.564 -3.561 2.367 1.00 95.69 71 VAL A C 1
ATOM 559 O O . VAL A 1 71 ? -1.842 -3.704 1.174 1.00 95.69 71 VAL A O 1
ATOM 562 N N . VAL A 1 72 ? -0.463 -2.940 2.775 1.00 95.50 72 VAL A N 1
ATOM 563 C CA . VAL A 1 72 ? 0.500 -2.366 1.838 1.00 95.50 72 VAL A CA 1
ATOM 564 C C . VAL A 1 72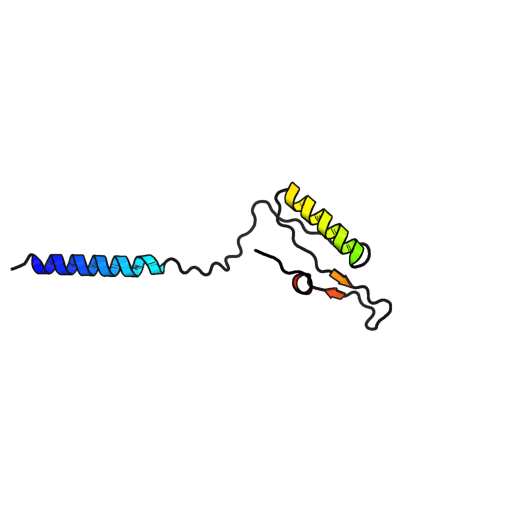 ? 1.227 -3.494 1.092 1.00 95.50 72 VAL A C 1
ATOM 566 O O . VAL A 1 72 ? 1.905 -4.304 1.730 1.00 95.50 72 VAL A O 1
ATOM 569 N N . PRO A 1 73 ? 1.116 -3.572 -0.247 1.00 95.62 73 PRO A N 1
ATOM 570 C CA . PRO A 1 73 ? 1.737 -4.647 -1.005 1.00 95.62 73 PRO A CA 1
ATOM 571 C C . PRO A 1 73 ? 3.258 -4.467 -1.094 1.00 95.62 73 PRO A C 1
ATOM 573 O O . PRO A 1 73 ? 3.759 -3.353 -0.915 1.00 95.62 73 PRO A O 1
ATOM 576 N N . PRO A 1 74 ? 4.007 -5.535 -1.415 1.00 96.31 74 PRO A N 1
ATOM 577 C CA . PRO A 1 74 ? 5.420 -5.427 -1.744 1.00 96.31 74 PRO A CA 1
ATOM 578 C C . PRO A 1 74 ? 5.624 -4.760 -3.111 1.00 96.31 74 PRO A C 1
ATOM 580 O O . PRO A 1 74 ? 4.783 -4.852 -4.007 1.00 96.31 74 PRO A O 1
ATOM 583 N N . TRP A 1 75 ? 6.796 -4.168 -3.310 1.00 95.69 75 TRP A N 1
ATOM 584 C CA . TRP A 1 75 ? 7.206 -3.600 -4.590 1.00 95.69 75 TRP A CA 1
ATOM 585 C C . TRP A 1 75 ? 7.570 -4.695 -5.585 1.00 95.69 75 TRP A C 1
ATOM 587 O O . TRP A 1 75 ? 8.306 -5.630 -5.263 1.00 95.69 75 TRP A O 1
ATOM 597 N N . ILE A 1 76 ? 7.106 -4.556 -6.823 1.00 95.44 76 ILE A N 1
ATOM 598 C CA . ILE A 1 76 ? 7.400 -5.500 -7.897 1.00 95.44 76 ILE A CA 1
ATOM 599 C C . ILE A 1 76 ? 8.602 -4.992 -8.693 1.00 95.44 76 ILE A C 1
ATOM 601 O O . ILE A 1 76 ? 8.528 -3.978 -9.393 1.00 95.44 76 ILE A O 1
ATOM 605 N N . ILE A 1 77 ? 9.713 -5.727 -8.612 1.00 93.94 77 ILE A N 1
ATOM 606 C CA . ILE A 1 77 ? 10.944 -5.451 -9.354 1.00 93.94 77 ILE A CA 1
ATOM 607 C C . ILE A 1 77 ? 11.035 -6.403 -10.545 1.00 93.94 77 ILE A C 1
ATOM 609 O O . ILE A 1 77 ? 11.268 -7.606 -10.397 1.00 93.94 77 ILE A O 1
ATOM 613 N N . TYR A 1 78 ? 10.911 -5.840 -11.742 1.00 92.75 78 TYR A N 1
ATOM 614 C CA . TYR A 1 78 ? 11.090 -6.556 -13.001 1.00 92.75 78 TYR A CA 1
ATOM 615 C C . TYR A 1 78 ? 12.574 -6.612 -13.388 1.00 92.75 78 TYR A C 1
ATOM 617 O O . TYR A 1 78 ? 13.194 -5.578 -13.641 1.00 92.75 78 TYR A O 1
ATOM 625 N N . ARG A 1 79 ? 13.151 -7.818 -13.466 1.00 91.12 79 ARG A N 1
ATOM 626 C CA . ARG A 1 79 ? 14.577 -8.047 -13.773 1.00 91.12 79 ARG A CA 1
ATOM 627 C C . ARG A 1 79 ? 14.822 -8.506 -15.214 1.00 91.12 79 ARG A C 1
ATOM 629 O O . ARG A 1 79 ? 15.638 -9.382 -15.458 1.00 91.12 79 ARG A O 1
ATOM 636 N N . HIS A 1 80 ? 14.154 -7.913 -16.202 1.00 90.75 80 HIS A N 1
ATOM 637 C CA . HIS A 1 80 ? 14.307 -8.339 -17.607 1.00 90.75 80 HIS A CA 1
ATOM 638 C C . HIS A 1 80 ? 15.746 -8.241 -18.142 1.00 90.75 80 HIS A C 1
ATOM 640 O O . HIS A 1 80 ? 16.106 -8.970 -19.059 1.00 90.75 80 HIS A O 1
ATOM 646 N N . HIS A 1 81 ? 16.567 -7.365 -17.559 1.00 89.75 81 HIS A N 1
ATOM 647 C CA . HIS A 1 81 ? 17.940 -7.103 -18.000 1.00 89.75 81 HIS A CA 1
ATOM 648 C C . HIS A 1 81 ? 19.013 -7.694 -17.069 1.00 89.75 81 HIS A C 1
ATOM 650 O O . HIS A 1 81 ? 20.192 -7.427 -17.274 1.00 89.75 81 HIS A O 1
ATOM 656 N N . ALA A 1 82 ? 18.633 -8.462 -16.039 1.00 86.81 82 ALA A N 1
ATOM 657 C CA . ALA A 1 82 ? 19.574 -9.017 -15.065 1.00 86.81 82 ALA A CA 1
ATOM 658 C C . ALA A 1 82 ? 19.194 -10.458 -14.676 1.00 86.81 82 ALA A C 1
ATOM 660 O O . ALA A 1 82 ? 18.062 -10.685 -14.249 1.00 86.81 82 ALA A O 1
ATOM 661 N N . PRO A 1 83 ? 20.105 -11.442 -14.783 1.00 87.69 83 PRO A N 1
ATOM 662 C CA . PRO A 1 83 ? 19.847 -12.793 -14.304 1.00 87.69 83 PRO A CA 1
ATOM 663 C C . PRO A 1 83 ? 19.851 -12.850 -12.760 1.00 87.69 83 PRO A C 1
ATOM 665 O O . PRO A 1 83 ? 20.692 -12.214 -12.125 1.00 87.69 83 PRO A O 1
ATOM 668 N N . PRO A 1 84 ? 18.944 -13.619 -12.130 1.00 87.06 84 PRO A N 1
ATOM 669 C CA . PRO A 1 84 ? 17.821 -14.319 -12.748 1.00 87.06 84 PRO A CA 1
ATOM 670 C C . PRO A 1 84 ? 16.733 -13.335 -13.202 1.00 87.06 84 PRO A C 1
ATOM 672 O O . PRO A 1 84 ? 16.328 -12.455 -12.445 1.00 87.06 84 PRO A O 1
ATOM 675 N N . THR A 1 85 ? 16.196 -13.542 -14.407 1.00 89.12 85 THR A N 1
ATOM 676 C CA . THR A 1 85 ? 15.220 -12.643 -15.056 1.00 89.12 85 THR A CA 1
ATOM 677 C C . THR A 1 85 ? 13.806 -12.712 -14.470 1.00 89.12 85 THR A C 1
ATOM 679 O O . THR A 1 85 ? 12.839 -12.245 -15.073 1.00 89.12 85 THR A O 1
ATOM 682 N N . ARG A 1 86 ? 13.663 -13.306 -13.281 1.00 91.56 86 ARG A N 1
ATOM 683 C CA . ARG A 1 86 ? 12.385 -13.467 -12.590 1.00 91.56 86 ARG A CA 1
ATOM 684 C C . ARG A 1 86 ? 11.995 -12.178 -11.883 1.00 91.56 86 ARG A C 1
ATOM 686 O O . ARG A 1 86 ? 12.835 -11.466 -11.332 1.00 91.56 86 ARG A O 1
ATOM 693 N N . THR A 1 87 ? 10.695 -11.924 -11.861 1.00 89.94 87 THR A N 1
ATOM 694 C CA . THR A 1 87 ? 10.100 -10.875 -11.041 1.00 89.94 87 THR A CA 1
ATOM 695 C C . THR A 1 87 ? 10.392 -11.140 -9.565 1.00 89.94 87 THR A C 1
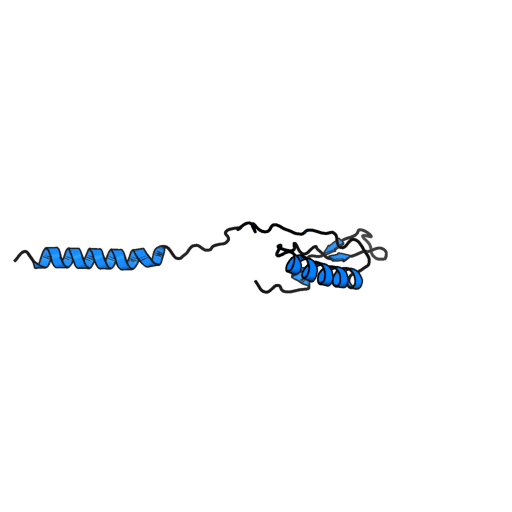ATOM 697 O O . THR A 1 87 ? 10.255 -12.267 -9.091 1.00 89.94 87 THR A O 1
ATOM 700 N N . CYS A 1 88 ? 10.804 -10.101 -8.845 1.00 91.56 88 CYS A N 1
ATOM 701 C CA . CYS A 1 88 ? 11.110 -10.161 -7.421 1.00 91.56 88 CYS A CA 1
ATOM 702 C C . CYS A 1 88 ? 10.140 -9.260 -6.649 1.00 91.56 88 CYS A C 1
ATOM 704 O O . CYS A 1 88 ? 9.894 -8.129 -7.069 1.00 91.56 88 CYS A O 1
ATOM 706 N N . MET A 1 89 ? 9.603 -9.761 -5.535 1.00 93.38 89 MET A N 1
ATOM 707 C CA . MET A 1 89 ? 8.804 -8.976 -4.593 1.00 93.38 89 MET A CA 1
ATOM 708 C C . MET A 1 89 ? 9.722 -8.424 -3.507 1.00 93.38 89 MET A C 1
ATOM 710 O O . MET A 1 89 ? 10.417 -9.184 -2.835 1.00 93.38 89 MET A O 1
ATOM 714 N N . PHE A 1 90 ? 9.730 -7.107 -3.342 1.00 94.62 90 PHE A N 1
ATOM 715 C CA . PHE A 1 90 ? 10.575 -6.423 -2.377 1.00 94.62 90 PHE A CA 1
ATOM 716 C C . PHE A 1 90 ? 9.717 -5.806 -1.263 1.00 94.62 90 PHE A C 1
ATOM 718 O O . PHE A 1 90 ? 8.862 -4.970 -1.561 1.00 94.62 90 PHE A O 1
ATOM 725 N N . PRO A 1 91 ? 9.904 -6.204 0.009 1.00 93.81 91 PRO A N 1
ATOM 726 C CA . PRO A 1 91 ? 9.078 -5.722 1.113 1.00 93.81 91 PRO A CA 1
ATOM 727 C C . PRO A 1 91 ? 9.127 -4.203 1.284 1.00 93.81 91 PRO A C 1
ATOM 729 O O . PRO A 1 91 ? 10.194 -3.590 1.245 1.00 93.81 91 PRO A O 1
ATOM 732 N N . THR A 1 92 ? 7.968 -3.601 1.539 1.00 88.94 92 THR A N 1
ATOM 733 C CA . THR A 1 92 ? 7.839 -2.142 1.658 1.00 88.94 92 THR A CA 1
ATOM 734 C C . THR A 1 92 ? 8.532 -1.579 2.895 1.00 88.94 92 THR A C 1
ATOM 736 O O . THR A 1 92 ? 9.073 -0.478 2.831 1.00 88.94 92 THR A O 1
ATOM 739 N N . VAL A 1 93 ? 8.619 -2.366 3.970 1.00 90.25 93 VAL A N 1
ATOM 740 C CA . VAL A 1 93 ? 9.327 -2.027 5.222 1.00 90.25 93 VAL A CA 1
ATOM 741 C C . VAL A 1 93 ? 10.824 -1.756 5.039 1.00 90.25 93 VAL A C 1
ATOM 743 O O . VAL A 1 93 ? 11.436 -1.094 5.866 1.00 90.25 93 VAL A O 1
ATOM 746 N N . ASN A 1 94 ? 11.421 -2.235 3.943 1.00 90.44 94 ASN A N 1
ATOM 747 C CA . ASN A 1 94 ? 12.832 -1.988 3.643 1.00 90.44 94 ASN A CA 1
ATOM 748 C C . ASN A 1 94 ? 13.077 -0.601 3.022 1.00 90.44 94 ASN A C 1
ATOM 750 O O . ASN A 1 94 ? 14.225 -0.179 2.926 1.00 90.44 94 ASN A O 1
ATOM 754 N N . ILE A 1 95 ? 12.026 0.072 2.538 1.00 89.56 95 ILE A N 1
ATOM 755 C CA . ILE A 1 95 ? 12.113 1.387 1.878 1.00 89.56 95 ILE A CA 1
ATOM 756 C C . ILE A 1 95 ? 11.461 2.466 2.740 1.00 89.56 95 ILE A C 1
ATOM 758 O O . ILE A 1 95 ? 11.987 3.570 2.856 1.00 89.56 95 ILE A O 1
ATOM 762 N N . PHE A 1 96 ? 10.314 2.147 3.337 1.00 89.81 96 PHE A N 1
ATOM 763 C CA . PHE A 1 96 ? 9.514 3.083 4.110 1.00 89.81 96 PHE A CA 1
ATOM 764 C C . PHE A 1 96 ? 9.364 2.593 5.544 1.00 89.81 96 PHE A C 1
ATOM 766 O O . PHE A 1 96 ? 9.070 1.422 5.784 1.00 89.81 96 PHE A O 1
ATOM 773 N N . SER A 1 97 ? 9.538 3.524 6.480 1.00 88.44 97 SER A N 1
ATOM 774 C CA . SER A 1 97 ? 9.175 3.322 7.878 1.00 88.44 97 SER A CA 1
ATOM 775 C C . SER A 1 97 ? 7.696 3.641 8.066 1.00 88.44 97 SER A C 1
ATOM 777 O O . SER A 1 97 ? 7.192 4.610 7.496 1.00 88.44 97 SER A O 1
ATOM 779 N N . TRP A 1 98 ? 7.019 2.836 8.876 1.00 79.19 98 TRP A N 1
ATOM 780 C CA . TRP A 1 98 ? 5.627 3.042 9.249 1.00 79.19 98 TRP A CA 1
ATOM 781 C C . TRP A 1 98 ? 5.589 3.454 10.716 1.00 79.19 98 TRP A C 1
ATOM 783 O O . TRP A 1 98 ? 6.115 2.745 11.572 1.00 79.19 98 TRP A O 1
ATOM 793 N N . SER A 1 99 ? 5.006 4.617 11.003 1.00 69.81 99 SER A N 1
ATOM 794 C CA . SER A 1 99 ? 4.661 4.991 12.372 1.00 69.81 99 SER A CA 1
ATOM 795 C C . SER A 1 99 ? 3.340 4.317 12.727 1.00 69.81 99 SER A C 1
ATOM 797 O O . SER A 1 99 ? 2.332 4.598 12.072 1.00 69.81 99 SER A O 1
ATOM 799 N N . HIS A 1 100 ? 3.381 3.419 13.709 1.00 54.25 100 HIS A N 1
ATOM 800 C CA . HIS A 1 100 ? 2.193 2.889 14.375 1.00 54.25 100 HIS A CA 1
ATOM 801 C C . HIS A 1 100 ? 1.530 3.969 15.232 1.00 54.25 100 HIS A C 1
ATOM 803 O O . HIS A 1 100 ? 2.278 4.787 15.819 1.00 54.25 100 HIS A O 1
#

Secondary structure (DSSP, 8-state):
--HHHHHHHHHHHHHHHHHHGGGGG----------TT-EE-----SSSHHHHHHHHHHHHHHHHHHT-EE-PPPEEE--TTSSS-S-EEE-GGGT-----